Protein AF-A0A2V8M245-F1 (afdb_monomer)

Radius of gyration: 15.45 Å; Cα contacts (8 Å, |Δi|>4): 98; chains: 1; bounding box: 29×31×38 Å

Structure (mmCIF, N/CA/C/O backbone):
data_AF-A0A2V8M245-F1
#
_entry.id   AF-A0A2V8M245-F1
#
loop_
_atom_site.group_PDB
_atom_site.id
_atom_site.type_symbol
_atom_site.label_atom_id
_atom_site.label_alt_id
_atom_site.label_comp_id
_atom_site.label_asym_id
_atom_site.label_entity_id
_atom_site.label_seq_id
_atom_site.pdbx_PDB_ins_code
_atom_site.Cartn_x
_atom_site.Cartn_y
_atom_site.Cartn_z
_atom_site.occupancy
_atom_site.B_iso_or_equiv
_atom_site.auth_seq_id
_atom_site.auth_comp_id
_atom_site.auth_asym_id
_atom_site.auth_atom_id
_atom_site.pdbx_PDB_model_num
ATOM 1 N N . MET A 1 1 ? -9.205 -3.910 -22.120 1.00 48.06 1 MET A N 1
ATOM 2 C CA . MET A 1 1 ? -8.466 -3.758 -20.853 1.00 48.06 1 MET A CA 1
ATOM 3 C C . MET A 1 1 ? -9.531 -3.491 -19.809 1.00 48.06 1 MET A C 1
ATOM 5 O O . MET A 1 1 ? -10.106 -2.411 -19.844 1.00 48.06 1 MET A O 1
ATOM 9 N N . ASP A 1 2 ? -9.910 -4.501 -19.025 1.00 59.88 2 ASP A N 1
ATOM 10 C CA . ASP A 1 2 ? -10.877 -4.301 -17.941 1.00 59.88 2 ASP A CA 1
ATOM 11 C C . ASP A 1 2 ? -10.246 -3.387 -16.894 1.00 59.88 2 ASP A C 1
ATOM 13 O O . ASP A 1 2 ? -9.111 -3.603 -16.471 1.00 59.88 2 ASP A O 1
ATOM 17 N N . SER A 1 3 ? -10.950 -2.309 -16.564 1.00 62.28 3 SER A N 1
ATOM 18 C CA . SER A 1 3 ? -10.510 -1.335 -15.571 1.00 62.28 3 SER A CA 1
ATOM 19 C C . SER A 1 3 ? -10.923 -1.832 -14.191 1.00 62.28 3 SER A C 1
ATOM 21 O O . SER A 1 3 ? -12.120 -1.983 -13.931 1.00 62.28 3 SER A O 1
ATOM 23 N N . ASP A 1 4 ? -9.954 -2.086 -13.311 1.00 70.75 4 ASP A N 1
ATOM 24 C CA . ASP A 1 4 ? -10.244 -2.347 -11.903 1.00 70.75 4 ASP A CA 1
ATOM 25 C C . ASP A 1 4 ? -10.836 -1.083 -11.273 1.00 70.75 4 ASP A C 1
ATOM 27 O O . ASP A 1 4 ? -10.258 0.004 -11.351 1.00 70.75 4 ASP A O 1
ATOM 31 N N . ARG A 1 5 ? -12.007 -1.213 -10.647 1.00 77.81 5 ARG A N 1
ATOM 32 C CA . ARG A 1 5 ? -12.651 -0.108 -9.932 1.00 77.81 5 ARG A CA 1
ATOM 33 C C . ARG A 1 5 ? -12.352 -0.235 -8.447 1.00 77.81 5 ARG A C 1
ATOM 35 O O . ARG A 1 5 ? -12.702 -1.237 -7.833 1.00 77.81 5 ARG A O 1
ATOM 42 N N . LEU A 1 6 ? -11.746 0.802 -7.880 1.00 78.44 6 LEU A N 1
ATOM 43 C CA . LEU A 1 6 ? -11.544 0.943 -6.443 1.00 78.44 6 LEU A CA 1
ATOM 44 C C . LEU A 1 6 ? -12.428 2.081 -5.924 1.00 78.44 6 LEU A C 1
ATOM 46 O O . LEU A 1 6 ? -12.510 3.140 -6.548 1.00 78.44 6 LEU A O 1
ATOM 50 N N . PHE A 1 7 ? -13.057 1.872 -4.770 1.00 79.81 7 PHE A N 1
ATOM 51 C CA . PHE A 1 7 ? -13.670 2.950 -4.006 1.00 79.81 7 PHE A CA 1
ATOM 52 C C . PHE A 1 7 ? -12.649 3.493 -3.009 1.00 79.81 7 PHE A C 1
ATOM 54 O O . PHE A 1 7 ? -12.069 2.739 -2.233 1.00 79.81 7 PHE A O 1
ATOM 61 N N . ALA A 1 8 ? -12.439 4.805 -3.038 1.00 83.19 8 ALA A N 1
ATOM 62 C CA . ALA A 1 8 ? -11.673 5.519 -2.028 1.00 83.19 8 ALA A CA 1
ATOM 63 C C . ALA A 1 8 ? -12.627 6.437 -1.258 1.00 83.19 8 ALA A C 1
ATOM 65 O O . ALA A 1 8 ? -13.388 7.193 -1.865 1.00 83.19 8 ALA A O 1
ATOM 66 N N . GLY A 1 9 ? -12.598 6.344 0.069 1.00 83.75 9 GLY A N 1
ATOM 67 C CA . GLY A 1 9 ? -13.356 7.200 0.975 1.00 83.75 9 GLY A CA 1
ATOM 68 C C . GLY A 1 9 ? -12.422 8.084 1.798 1.00 83.75 9 GLY A C 1
ATOM 69 O O . GLY A 1 9 ? -11.303 7.685 2.119 1.00 83.75 9 GLY A O 1
ATOM 70 N N . TRP A 1 10 ? -12.888 9.282 2.154 1.00 85.25 10 TRP A N 1
ATOM 71 C CA . TRP A 1 10 ? -12.180 10.185 3.062 1.00 85.25 10 TRP A CA 1
ATOM 72 C C . TRP A 1 10 ? -13.094 10.594 4.212 1.00 85.25 10 TRP A C 1
ATOM 74 O O . TRP A 1 10 ? -14.112 11.254 4.007 1.00 85.25 10 TRP A O 1
ATOM 84 N N . GLU A 1 11 ? -12.692 10.264 5.436 1.00 86.25 11 GLU A N 1
ATOM 85 C CA . GLU A 1 11 ? -13.384 10.690 6.649 1.00 86.25 11 GLU A CA 1
ATOM 86 C C . GLU A 1 11 ? -12.729 11.938 7.242 1.00 86.25 11 GLU A C 1
ATOM 88 O O . GLU A 1 11 ? -11.791 11.870 8.044 1.00 86.25 11 GLU A O 1
ATOM 93 N N . LEU A 1 12 ? -13.247 13.106 6.855 1.00 89.31 12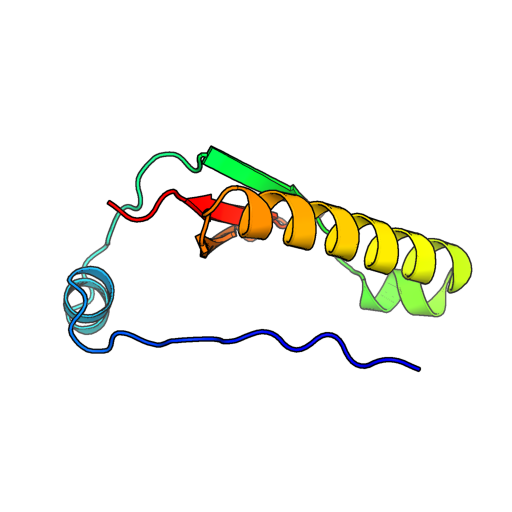 LEU A N 1
ATOM 94 C CA . LEU A 1 12 ? -12.706 14.404 7.280 1.00 89.31 12 LEU A CA 1
ATOM 95 C C . LEU A 1 12 ? -12.865 14.676 8.784 1.00 89.31 12 LEU A C 1
ATOM 97 O O . LEU A 1 12 ? -12.145 15.504 9.329 1.00 89.31 12 LEU A O 1
ATOM 101 N N . ARG A 1 13 ? -13.794 13.980 9.448 1.00 90.44 13 ARG A N 1
ATOM 102 C CA . ARG A 1 13 ? -14.022 14.050 10.903 1.00 90.44 13 ARG A CA 1
ATOM 103 C C . ARG A 1 13 ? -13.459 12.842 11.653 1.00 90.44 13 ARG A C 1
ATOM 105 O O . ARG A 1 13 ? -13.847 12.581 12.784 1.00 90.44 13 ARG A O 1
ATOM 112 N N . SER A 1 14 ? -12.580 12.065 11.018 1.00 89.62 14 SER A N 1
ATOM 113 C CA . SER A 1 14 ? -11.903 10.980 11.725 1.00 89.62 14 SER A CA 1
ATOM 114 C C . SER A 1 14 ? -10.960 11.556 12.794 1.00 89.62 14 SER A C 1
ATOM 116 O O . SER A 1 14 ? -10.321 12.589 12.552 1.00 89.62 14 SER A O 1
ATOM 118 N N . PRO A 1 15 ? -10.768 10.865 13.936 1.00 90.75 15 PRO A N 1
ATOM 119 C CA . PRO A 1 15 ? -9.821 11.291 14.972 1.00 90.75 15 PRO A CA 1
ATOM 120 C C . PRO A 1 15 ? -8.408 11.548 14.431 1.00 90.75 15 PRO A C 1
ATOM 122 O O . PRO A 1 15 ? -7.682 12.411 14.924 1.00 90.75 15 PRO A O 1
ATOM 125 N N . ARG A 1 16 ? -8.021 10.818 13.376 1.00 90.56 16 ARG A N 1
ATOM 126 C CA . ARG A 1 16 ? -6.758 11.015 12.664 1.00 90.56 16 ARG A CA 1
ATOM 127 C C . ARG A 1 16 ? -6.673 12.388 12.010 1.00 90.56 16 ARG A C 1
ATOM 129 O O . ARG A 1 16 ? -5.670 13.075 12.189 1.00 90.56 16 ARG A O 1
ATOM 136 N N . VAL A 1 17 ? -7.683 12.772 11.231 1.00 90.62 17 VAL A N 1
ATOM 137 C CA . VAL A 1 17 ? -7.685 14.055 10.516 1.00 90.62 17 VAL A CA 1
ATOM 138 C C . VAL A 1 17 ? -7.714 15.215 11.508 1.00 90.62 17 VAL A C 1
ATOM 140 O O . VAL A 1 17 ? -6.945 16.159 11.351 1.00 90.62 17 VAL A O 1
ATOM 143 N N . GLU A 1 18 ? -8.508 15.112 12.573 1.00 94.12 18 GLU A N 1
ATOM 144 C CA . GLU A 1 18 ? -8.586 16.136 13.623 1.00 94.12 18 GLU A CA 1
ATOM 145 C C . GLU A 1 18 ? -7.290 16.279 14.438 1.00 94.12 18 GLU A C 1
ATOM 147 O O . GLU A 1 18 ? -6.906 17.379 14.844 1.00 94.12 18 GLU A O 1
ATOM 152 N N . ALA A 1 19 ? -6.581 15.178 14.702 1.00 92.94 19 ALA A N 1
ATOM 153 C CA . ALA A 1 19 ? -5.280 15.237 15.360 1.00 92.94 19 ALA A CA 1
ATOM 154 C C . ALA A 1 19 ? -4.236 15.924 14.468 1.00 92.94 19 ALA A C 1
ATOM 156 O O . ALA A 1 19 ? -3.548 16.840 14.926 1.00 92.94 19 ALA A O 1
ATOM 157 N N . LEU A 1 20 ? -4.156 15.512 13.199 1.00 92.19 20 LEU A N 1
ATOM 158 C CA . LEU A 1 20 ? -3.182 16.035 12.242 1.00 92.19 20 LEU A CA 1
ATOM 159 C C . LEU A 1 20 ? -3.445 17.504 11.889 1.00 92.19 20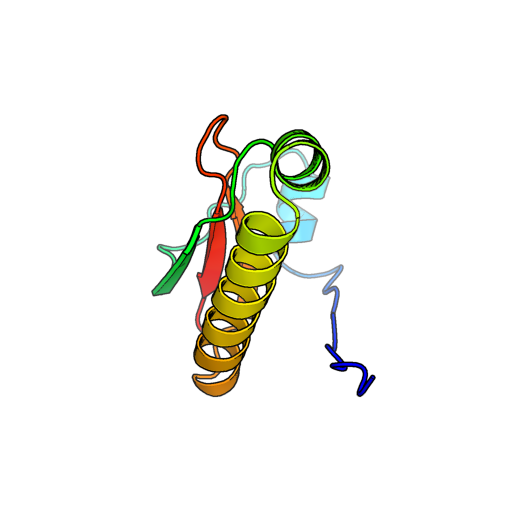 LEU A C 1
ATOM 161 O O . LEU A 1 20 ? -2.491 18.271 11.778 1.00 92.19 20 LEU A O 1
ATOM 165 N N . SER A 1 21 ? -4.709 17.926 11.773 1.00 93.50 21 SER A N 1
ATOM 166 C CA . SER A 1 21 ? -5.055 19.335 11.529 1.00 93.50 21 SER A CA 1
ATOM 167 C C . SER A 1 21 ? -4.638 20.249 12.685 1.00 93.50 21 SER A C 1
ATOM 169 O O . SER A 1 21 ? -4.294 21.407 12.464 1.00 93.50 21 SER A O 1
ATOM 171 N N . GLY A 1 22 ? -4.593 19.716 13.910 1.00 93.69 22 GLY A N 1
ATOM 172 C CA . GLY A 1 22 ? -4.066 20.393 15.094 1.00 93.69 22 GLY A CA 1
ATOM 173 C C . GLY A 1 22 ? -2.549 20.269 15.287 1.00 93.69 22 GLY A C 1
ATOM 174 O O . GLY A 1 22 ? -2.064 20.602 16.366 1.00 93.69 22 GLY A O 1
ATOM 175 N N . GLY A 1 23 ? -1.803 19.735 14.311 1.00 93.50 23 GLY A N 1
ATOM 176 C CA . GLY A 1 23 ? -0.350 19.537 14.401 1.00 93.50 23 GLY A CA 1
ATOM 177 C C . GLY A 1 23 ? 0.087 18.432 15.371 1.00 93.50 23 GLY A C 1
ATOM 178 O O . GLY A 1 23 ? 1.271 18.314 15.685 1.00 93.50 23 GLY A O 1
ATOM 179 N N . ARG A 1 24 ? -0.848 17.614 15.866 1.00 95.38 24 ARG A N 1
ATOM 180 C CA . ARG A 1 24 ? -0.547 16.489 16.756 1.00 95.38 24 ARG A CA 1
ATOM 181 C C . ARG A 1 24 ? -0.245 15.241 15.941 1.00 95.38 24 ARG A C 1
ATOM 183 O O . ARG A 1 24 ? -0.775 15.036 14.853 1.00 95.38 24 ARG A O 1
ATOM 190 N N . GLN A 1 25 ? 0.574 14.362 16.506 1.00 89.38 25 GLN A N 1
ATOM 191 C CA . GLN A 1 25 ? 0.777 13.035 15.935 1.00 89.38 25 GLN A CA 1
ATOM 192 C C . GLN A 1 25 ? -0.440 12.145 16.196 1.00 89.38 25 GLN A C 1
ATOM 194 O O . GLN A 1 25 ? -1.034 12.184 17.272 1.00 89.38 25 GLN A O 1
ATOM 199 N N . TYR A 1 26 ? -0.755 11.292 15.225 1.00 88.56 26 TYR A N 1
ATOM 200 C CA . TYR A 1 26 ? -1.743 10.230 15.364 1.00 88.56 26 TYR A CA 1
ATOM 201 C C . TYR A 1 26 ? -1.076 8.897 15.036 1.00 88.56 26 TYR A C 1
ATOM 203 O O . TYR A 1 26 ? -0.642 8.681 13.902 1.00 88.56 26 TYR A O 1
ATOM 211 N N . ARG A 1 27 ? -0.949 8.017 16.032 1.00 86.69 27 ARG A N 1
ATOM 212 C CA . ARG A 1 27 ? -0.370 6.687 15.827 1.00 86.69 27 ARG A CA 1
ATOM 213 C C . ARG A 1 27 ? -1.457 5.737 15.357 1.00 86.69 27 ARG A C 1
ATOM 215 O O . ARG A 1 27 ? -2.438 5.524 16.060 1.00 86.69 27 ARG A O 1
ATOM 222 N N . LEU A 1 28 ? -1.245 5.157 14.184 1.00 84.88 28 LEU A N 1
ATOM 223 C CA . LEU A 1 28 ? -1.991 3.979 13.767 1.00 84.88 28 LEU A CA 1
ATOM 224 C C . LEU A 1 28 ? -1.497 2.767 14.566 1.00 84.88 28 LEU A C 1
ATOM 226 O O . LEU A 1 28 ? -0.355 2.751 15.037 1.00 84.88 28 LEU A O 1
ATOM 230 N N . GLY A 1 29 ? -2.365 1.769 14.728 1.00 88.69 29 GLY A N 1
ATOM 231 C CA . GLY A 1 29 ? -1.986 0.477 15.297 1.00 88.69 29 GLY A CA 1
ATOM 232 C C . GLY A 1 29 ? -0.943 -0.250 14.441 1.00 88.69 29 GLY A C 1
ATOM 233 O O . GLY A 1 29 ? -0.465 0.260 13.424 1.00 88.69 29 GLY A O 1
ATOM 234 N N . LYS A 1 30 ? -0.588 -1.473 14.841 1.00 93.62 30 LYS A N 1
ATOM 235 C CA . LYS A 1 30 ? 0.231 -2.346 13.994 1.00 93.62 30 LYS A CA 1
ATOM 236 C C . LYS A 1 30 ? -0.587 -2.723 12.745 1.00 93.62 30 LYS A C 1
ATOM 238 O O . LYS A 1 30 ? -1.739 -3.110 12.921 1.00 93.62 30 LYS A O 1
ATOM 243 N N . PRO A 1 31 ? -0.033 -2.606 11.526 1.00 96.31 31 PRO A N 1
ATOM 244 C CA . PRO A 1 31 ? -0.726 -3.072 10.331 1.00 96.31 31 PRO A CA 1
ATOM 245 C C . PRO A 1 31 ? -0.902 -4.592 10.367 1.00 96.31 31 PRO A C 1
ATOM 247 O O . PRO A 1 31 ? -0.010 -5.309 10.832 1.00 96.31 31 PRO A O 1
ATOM 250 N N . ASP A 1 32 ? -2.041 -5.061 9.865 1.00 97.44 32 ASP A N 1
ATOM 251 C CA . ASP A 1 32 ? -2.322 -6.484 9.669 1.00 97.44 32 ASP A CA 1
ATOM 252 C C . ASP A 1 32 ? -1.526 -7.023 8.474 1.00 97.44 32 ASP A C 1
ATOM 254 O O . ASP A 1 32 ? -0.981 -8.120 8.539 1.00 97.44 32 ASP A O 1
ATOM 258 N N . GLU A 1 33 ? -1.410 -6.220 7.412 1.00 97.56 33 GLU A N 1
ATOM 259 C CA . GLU A 1 33 ? -0.687 -6.563 6.186 1.00 97.56 33 GLU A CA 1
ATOM 260 C C . GLU A 1 33 ? 0.095 -5.356 5.650 1.00 97.56 33 GLU A C 1
ATOM 262 O O . GLU A 1 33 ? -0.277 -4.193 5.856 1.00 97.56 33 GLU A O 1
ATOM 267 N N . ALA A 1 34 ? 1.188 -5.632 4.939 1.00 97.75 34 ALA A N 1
ATOM 268 C CA . ALA A 1 34 ? 1.997 -4.618 4.274 1.00 97.75 34 ALA A CA 1
ATOM 269 C C . ALA A 1 34 ? 2.402 -5.086 2.873 1.00 97.75 34 ALA A C 1
ATOM 271 O O . ALA A 1 34 ? 2.922 -6.186 2.712 1.00 97.75 34 ALA A O 1
ATOM 272 N N . ILE A 1 35 ? 2.203 -4.223 1.878 1.00 97.94 35 ILE A N 1
ATOM 273 C CA . ILE A 1 35 ? 2.534 -4.495 0.476 1.00 97.94 35 ILE A CA 1
ATOM 274 C C . ILE A 1 35 ? 3.715 -3.616 0.083 1.00 97.94 35 ILE A C 1
ATOM 276 O O . ILE A 1 35 ? 3.578 -2.394 -0.017 1.00 97.94 35 ILE A O 1
ATOM 280 N N . GLU A 1 36 ? 4.875 -4.237 -0.127 1.00 97.75 36 GLU A N 1
ATOM 281 C CA . GLU A 1 36 ? 6.079 -3.578 -0.641 1.00 97.75 36 GLU A CA 1
ATOM 282 C C . GLU A 1 36 ? 5.941 -3.279 -2.136 1.00 97.75 36 GLU A C 1
ATOM 284 O O . GLU A 1 36 ? 5.474 -4.117 -2.911 1.00 97.75 36 GLU A O 1
ATOM 289 N N . ILE A 1 37 ? 6.387 -2.093 -2.551 1.00 96.00 37 ILE A N 1
ATOM 290 C CA . ILE A 1 37 ? 6.520 -1.713 -3.962 1.00 96.00 37 ILE A CA 1
ATOM 291 C C . ILE A 1 37 ? 7.974 -1.318 -4.265 1.00 96.00 37 ILE A C 1
ATOM 293 O O . ILE A 1 37 ? 8.712 -0.963 -3.343 1.00 96.00 37 ILE A O 1
ATOM 297 N N . PRO A 1 38 ? 8.405 -1.328 -5.538 1.00 94.75 38 PRO A N 1
ATOM 298 C CA . PRO A 1 38 ? 9.720 -0.812 -5.911 1.00 94.75 38 PRO A CA 1
ATOM 299 C C . PRO A 1 38 ? 9.877 0.671 -5.545 1.00 94.75 38 PRO A C 1
ATOM 301 O O . PRO A 1 38 ? 9.020 1.487 -5.889 1.00 94.75 38 PRO A O 1
ATOM 304 N N . GLY A 1 39 ? 10.987 1.033 -4.893 1.00 93.00 39 GLY A N 1
ATOM 305 C CA . GLY A 1 39 ? 11.265 2.415 -4.478 1.00 93.00 39 GLY A CA 1
ATOM 306 C C . GLY A 1 39 ? 11.344 3.424 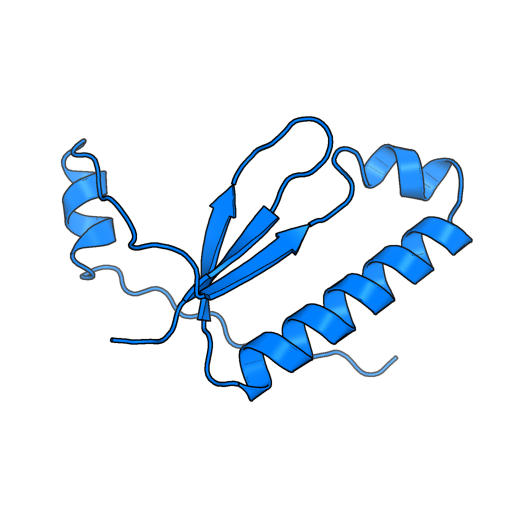-5.626 1.00 93.00 39 GLY A C 1
ATOM 307 O O . GLY A 1 39 ? 10.841 4.539 -5.497 1.00 93.00 39 GLY A O 1
ATOM 308 N N . ASP A 1 40 ? 11.894 3.016 -6.774 1.00 94.06 40 ASP A N 1
ATOM 309 C CA . ASP A 1 40 ? 11.924 3.820 -8.001 1.00 94.06 40 ASP A CA 1
ATOM 310 C C . ASP A 1 40 ? 11.286 3.066 -9.174 1.00 94.06 40 ASP A C 1
ATOM 312 O O . ASP A 1 40 ? 11.941 2.563 -10.094 1.00 94.06 40 ASP A O 1
ATOM 316 N N . PHE A 1 41 ? 9.956 2.989 -9.136 1.00 92.75 41 PHE A N 1
ATOM 317 C CA . PHE A 1 41 ? 9.178 2.381 -10.211 1.00 92.75 41 PHE A CA 1
ATOM 318 C C . PHE A 1 41 ? 9.353 3.110 -11.556 1.00 92.75 41 PHE A C 1
ATOM 320 O O . PHE A 1 41 ? 9.262 2.488 -12.612 1.00 92.75 41 PHE A O 1
ATOM 327 N N . SER A 1 42 ? 9.647 4.417 -11.538 1.00 93.19 42 SER A N 1
ATOM 328 C CA . SER A 1 42 ? 9.849 5.200 -12.764 1.00 93.19 42 SER A CA 1
ATOM 329 C C . SER A 1 42 ? 11.092 4.745 -13.520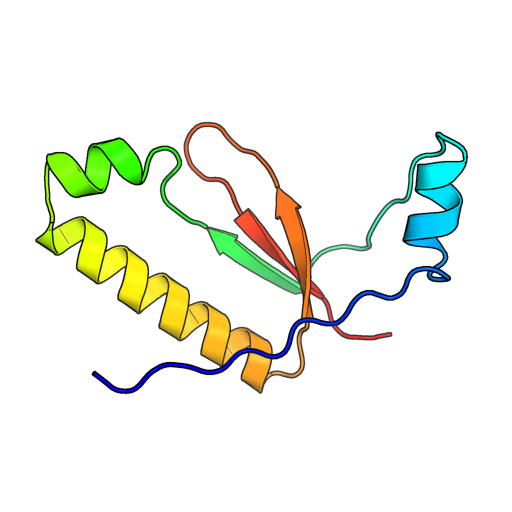 1.00 93.19 42 SER A C 1
ATOM 331 O O . SER A 1 42 ? 11.054 4.605 -14.744 1.00 93.19 42 SER A O 1
ATOM 333 N N . THR A 1 43 ? 12.189 4.502 -12.805 1.00 95.19 43 THR A N 1
ATOM 334 C CA . THR A 1 43 ? 13.410 3.948 -13.395 1.00 95.19 43 THR A CA 1
ATOM 335 C C . THR A 1 43 ? 13.197 2.505 -13.838 1.00 95.19 43 THR A C 1
ATOM 337 O O . THR A 1 43 ? 13.555 2.174 -14.968 1.00 95.19 43 THR A O 1
ATOM 340 N N . LEU A 1 44 ? 12.536 1.680 -13.016 1.00 94.69 44 LEU A N 1
ATOM 341 C CA . LEU A 1 44 ? 12.206 0.293 -13.362 1.00 94.69 44 LEU A CA 1
ATOM 342 C C . LEU A 1 44 ? 11.415 0.191 -14.672 1.00 94.69 44 LEU A C 1
ATOM 344 O O . LEU A 1 44 ? 11.733 -0.621 -15.533 1.00 94.69 44 LEU A O 1
ATOM 348 N N . LEU A 1 45 ? 10.407 1.046 -14.850 1.00 96.00 45 LEU A N 1
ATOM 349 C CA . LEU A 1 45 ? 9.574 1.058 -16.049 1.00 96.00 45 LEU A CA 1
ATOM 350 C C . LEU A 1 45 ? 10.368 1.397 -17.318 1.00 96.00 45 LEU A C 1
ATOM 352 O O . LEU A 1 45 ? 10.049 0.889 -18.390 1.00 96.00 45 LEU A O 1
ATOM 356 N N . LYS A 1 46 ? 11.394 2.248 -17.208 1.00 96.62 46 LYS A N 1
ATOM 357 C CA . LYS A 1 46 ? 12.253 2.629 -18.339 1.00 96.62 46 LYS A CA 1
ATOM 358 C C . LYS A 1 46 ? 13.284 1.556 -18.675 1.00 96.62 46 LYS A C 1
ATOM 360 O O . LYS A 1 46 ? 13.630 1.414 -19.844 1.00 96.62 46 LYS A O 1
ATOM 365 N N . SER A 1 47 ? 13.796 0.847 -17.669 1.00 96.88 47 SER A N 1
ATOM 366 C CA . SER A 1 47 ? 14.859 -0.145 -17.847 1.00 96.88 47 SER A CA 1
ATOM 367 C C . SER A 1 47 ? 14.330 -1.535 -18.199 1.00 96.88 47 SER A C 1
ATOM 369 O O . SER A 1 47 ? 14.913 -2.203 -19.049 1.00 96.88 47 SER A O 1
ATOM 371 N N . ASP A 1 48 ? 13.225 -1.966 -17.587 1.00 96.94 48 ASP A N 1
ATOM 372 C CA . ASP A 1 48 ? 12.624 -3.281 -17.809 1.00 96.94 48 ASP A CA 1
ATOM 373 C C . ASP A 1 48 ? 11.095 -3.225 -17.661 1.00 96.94 48 ASP A C 1
ATOM 375 O O . ASP A 1 48 ? 10.510 -3.441 -16.595 1.00 96.94 48 ASP A O 1
ATOM 379 N N . VAL A 1 49 ? 10.425 -2.988 -18.790 1.00 96.69 49 VAL A N 1
ATOM 380 C CA . VAL A 1 49 ? 8.958 -2.943 -18.881 1.00 96.69 49 VAL A CA 1
ATOM 381 C C . VAL A 1 49 ? 8.312 -4.267 -18.457 1.00 96.69 49 VAL A C 1
ATOM 383 O O . VAL A 1 49 ? 7.215 -4.264 -17.896 1.00 96.69 49 VAL A O 1
ATOM 386 N N . GLN A 1 50 ? 8.958 -5.410 -18.715 1.00 97.19 50 GLN A N 1
ATOM 387 C CA . GLN A 1 50 ? 8.384 -6.709 -18.358 1.00 97.19 50 GLN A CA 1
ATOM 388 C C . GLN A 1 50 ? 8.428 -6.921 -16.849 1.00 97.19 50 GLN A C 1
ATOM 390 O O . GLN A 1 50 ? 7.448 -7.392 -16.271 1.00 97.19 50 GLN A O 1
ATOM 395 N N . LEU A 1 51 ? 9.528 -6.539 -16.202 1.00 96.06 51 LEU A N 1
ATOM 396 C CA . LEU A 1 51 ? 9.629 -6.553 -14.748 1.00 96.06 51 LEU A CA 1
ATOM 397 C C . LEU A 1 51 ? 8.659 -5.558 -14.110 1.00 96.06 51 LEU A C 1
ATOM 399 O O . LEU A 1 51 ? 7.928 -5.941 -13.203 1.00 96.06 51 LEU A O 1
ATOM 403 N N . ALA A 1 52 ? 8.555 -4.337 -14.637 1.00 96.44 52 ALA A N 1
ATOM 404 C CA . ALA A 1 52 ? 7.584 -3.354 -14.161 1.00 96.44 52 ALA A CA 1
ATOM 405 C C . ALA A 1 52 ? 6.139 -3.878 -14.247 1.00 96.44 52 ALA A C 1
ATOM 407 O O . ALA A 1 52 ? 5.360 -3.732 -13.306 1.00 96.44 52 ALA A O 1
ATOM 408 N N . LYS A 1 53 ? 5.784 -4.551 -15.349 1.00 96.31 53 LYS A N 1
ATOM 409 C CA . LYS A 1 53 ? 4.468 -5.180 -15.506 1.00 96.31 53 LYS A CA 1
ATOM 410 C C . LYS A 1 53 ? 4.241 -6.303 -14.491 1.00 96.31 53 LYS A C 1
ATOM 412 O O . LYS A 1 53 ? 3.145 -6.391 -13.943 1.00 96.31 53 LYS A O 1
ATOM 417 N N . ARG A 1 5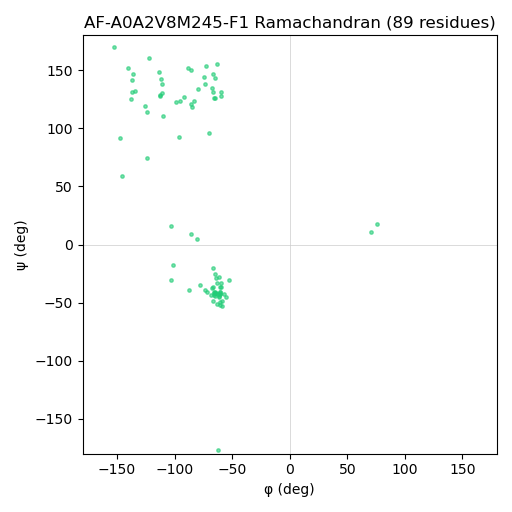4 ? 5.248 -7.146 -14.229 1.00 96.94 54 ARG A N 1
ATOM 418 C CA . ARG A 1 54 ? 5.160 -8.193 -13.194 1.00 96.94 54 ARG A CA 1
ATOM 419 C C . ARG A 1 54 ? 4.929 -7.591 -11.811 1.00 96.94 54 ARG A C 1
ATOM 421 O O . ARG A 1 54 ? 4.061 -8.076 -11.098 1.00 96.94 54 ARG A O 1
ATOM 428 N N . GLU A 1 55 ? 5.626 -6.508 -11.477 1.00 96.56 55 GLU A N 1
ATOM 429 C CA . GLU A 1 55 ? 5.438 -5.801 -10.207 1.00 96.56 55 GLU A CA 1
ATOM 430 C C . GLU A 1 55 ? 4.027 -5.220 -10.071 1.00 96.56 55 GLU A C 1
ATOM 432 O O . GLU A 1 55 ? 3.398 -5.385 -9.031 1.00 96.56 55 GLU A O 1
ATOM 437 N N . VAL A 1 56 ? 3.477 -4.615 -11.130 1.00 95.12 56 VAL A N 1
ATOM 438 C CA . VAL A 1 56 ? 2.089 -4.116 -11.113 1.00 95.12 56 VAL A CA 1
ATOM 439 C C . VAL A 1 56 ? 1.090 -5.250 -10.889 1.00 95.12 56 VAL A C 1
ATOM 441 O O . VAL A 1 56 ? 0.170 -5.099 -10.089 1.00 95.12 56 VAL A O 1
ATOM 444 N N . LEU A 1 57 ? 1.262 -6.386 -11.572 1.00 95.81 57 LEU A N 1
ATOM 445 C CA . LEU A 1 57 ? 0.372 -7.539 -11.414 1.00 95.81 57 LEU A CA 1
ATOM 446 C C . LEU A 1 57 ? 0.479 -8.152 -10.013 1.00 95.81 57 LEU A C 1
ATOM 448 O O . LEU A 1 57 ? -0.552 -8.424 -9.404 1.00 95.81 57 LEU A O 1
ATOM 452 N N . ARG A 1 58 ? 1.696 -8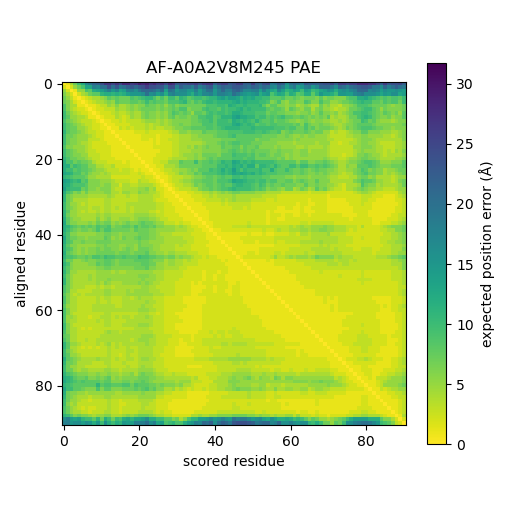.280 -9.473 1.00 97.12 58 ARG A N 1
ATOM 453 C CA . ARG A 1 58 ? 1.938 -8.748 -8.103 1.00 97.12 58 ARG A CA 1
ATOM 454 C C . ARG A 1 58 ? 1.250 -7.843 -7.080 1.00 97.12 58 ARG A C 1
ATOM 456 O O . ARG A 1 58 ? 0.459 -8.316 -6.270 1.00 97.12 58 ARG A O 1
ATOM 463 N N . VAL A 1 59 ? 1.504 -6.534 -7.146 1.00 96.00 59 VAL A N 1
ATOM 464 C CA . VAL A 1 59 ? 0.905 -5.557 -6.222 1.00 96.00 59 VAL A CA 1
ATOM 465 C C . VAL A 1 59 ? -0.618 -5.577 -6.335 1.00 96.00 59 VAL A C 1
ATOM 467 O O . VAL A 1 59 ? -1.302 -5.545 -5.317 1.00 96.00 59 VAL A O 1
ATOM 470 N N . ARG A 1 60 ? -1.166 -5.689 -7.551 1.00 94.50 60 ARG A N 1
ATOM 471 C CA . ARG A 1 60 ? -2.610 -5.835 -7.772 1.00 94.50 60 ARG A CA 1
ATOM 472 C C . ARG A 1 60 ? -3.173 -7.071 -7.071 1.00 94.50 60 ARG A C 1
ATOM 474 O O . ARG A 1 60 ? -4.188 -6.960 -6.391 1.00 94.50 60 ARG A O 1
ATOM 481 N N . GLU A 1 61 ? -2.546 -8.232 -7.236 1.00 96.31 61 GLU A N 1
ATOM 482 C CA . GLU A 1 61 ? -2.983 -9.478 -6.593 1.00 96.31 61 GLU A CA 1
ATOM 483 C C . GLU A 1 61 ? -2.951 -9.369 -5.064 1.00 96.31 61 GLU A C 1
ATOM 485 O O . GLU A 1 61 ? -3.911 -9.758 -4.395 1.00 96.31 61 GLU A O 1
ATOM 490 N N . GLU A 1 62 ? -1.898 -8.769 -4.509 1.00 97.69 62 GLU A N 1
ATOM 491 C CA . GLU A 1 62 ? -1.776 -8.540 -3.068 1.00 97.69 62 GLU A CA 1
ATOM 492 C C . GLU A 1 62 ? -2.836 -7.556 -2.547 1.00 97.69 62 GLU A C 1
ATOM 494 O O . GLU A 1 62 ? -3.454 -7.812 -1.512 1.00 97.69 62 GLU A O 1
ATOM 499 N N . PHE A 1 63 ? -3.123 -6.480 -3.291 1.00 96.12 63 PHE A N 1
ATOM 500 C CA . PHE A 1 63 ? -4.203 -5.543 -2.968 1.00 96.12 63 PHE A CA 1
ATOM 501 C C . PHE A 1 63 ? -5.559 -6.247 -2.960 1.00 96.12 63 PHE A 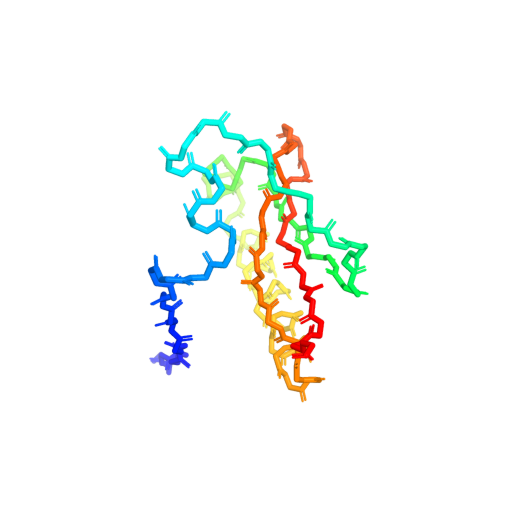C 1
ATOM 503 O O . PHE A 1 63 ? -6.310 -6.120 -1.996 1.00 96.12 63 PHE A O 1
ATOM 510 N N . LEU A 1 64 ? -5.877 -7.010 -4.010 1.00 94.94 64 LEU A N 1
ATOM 511 C CA . LEU A 1 64 ? -7.144 -7.737 -4.100 1.00 94.94 64 LEU A CA 1
ATOM 512 C C . LEU A 1 64 ? -7.289 -8.740 -2.954 1.00 94.94 64 LEU A C 1
ATOM 514 O O . LEU A 1 64 ? -8.361 -8.822 -2.358 1.00 94.94 64 LEU A O 1
ATOM 518 N N . LYS A 1 65 ? -6.210 -9.445 -2.592 1.00 96.62 65 LYS A N 1
ATOM 519 C CA . LYS A 1 65 ? -6.198 -10.347 -1.437 1.00 96.62 65 LYS A CA 1
ATOM 520 C C . LYS A 1 65 ? -6.501 -9.592 -0.139 1.00 96.62 65 LYS A C 1
ATOM 522 O O . LYS A 1 65 ? -7.420 -9.991 0.573 1.00 96.62 65 LYS A O 1
ATOM 527 N N . ALA A 1 66 ? -5.792 -8.500 0.146 1.00 96.88 66 ALA A N 1
ATOM 528 C CA . ALA A 1 66 ? -5.992 -7.719 1.368 1.00 96.88 66 ALA A CA 1
ATOM 529 C C . ALA A 1 66 ? -7.409 -7.123 1.458 1.00 96.88 66 ALA A C 1
ATOM 531 O O . ALA A 1 66 ? -8.076 -7.258 2.483 1.00 96.88 66 ALA A O 1
ATOM 532 N N . LEU A 1 67 ? -7.905 -6.540 0.363 1.00 94.12 67 LEU A N 1
ATOM 533 C CA . LEU A 1 67 ? -9.256 -5.976 0.291 1.00 94.12 67 LEU A CA 1
ATOM 534 C C . LEU A 1 67 ? -10.331 -7.063 0.440 1.00 94.12 67 LEU A C 1
ATOM 536 O O . LEU A 1 67 ? -11.305 -6.869 1.161 1.00 94.12 67 LEU A O 1
ATOM 540 N N . SER A 1 68 ? -10.143 -8.235 -0.180 1.00 94.31 68 SER A N 1
ATOM 541 C CA . SER A 1 68 ? -11.070 -9.371 -0.044 1.00 94.31 68 SER A CA 1
ATOM 542 C C . SER A 1 68 ? -11.125 -9.941 1.378 1.00 94.31 68 SER A C 1
ATOM 544 O O . SER A 1 68 ? -12.146 -10.496 1.777 1.00 94.31 68 SER A O 1
ATOM 546 N N . ALA A 1 69 ? -10.058 -9.758 2.161 1.00 95.88 69 ALA A N 1
ATOM 547 C CA . ALA A 1 69 ? -10.003 -10.098 3.579 1.00 95.88 69 ALA A CA 1
ATOM 548 C C . ALA A 1 69 ? -10.655 -9.032 4.489 1.00 95.88 69 ALA A C 1
ATOM 550 O O . ALA A 1 69 ? -10.586 -9.152 5.713 1.00 95.88 69 ALA A O 1
ATOM 551 N N . GLY A 1 70 ? -11.272 -7.993 3.912 1.00 94.69 70 GLY A N 1
ATOM 552 C CA . GLY A 1 70 ? -11.911 -6.901 4.648 1.00 94.69 70 GLY A CA 1
ATOM 553 C C . GLY A 1 70 ? -10.927 -5.895 5.248 1.00 94.69 70 GLY A C 1
ATOM 554 O O . GLY A 1 70 ? -11.293 -5.164 6.165 1.00 94.69 70 GLY A O 1
ATOM 555 N N . LEU A 1 71 ? -9.675 -5.868 4.780 1.00 96.00 71 LEU A N 1
ATOM 556 C CA . LEU A 1 71 ? -8.699 -4.873 5.218 1.00 96.00 71 LEU A CA 1
ATOM 557 C C . LEU A 1 71 ? -8.820 -3.590 4.394 1.00 96.00 71 LEU A C 1
ATOM 559 O O . LEU A 1 71 ? -9.110 -3.623 3.199 1.00 96.00 71 LEU A O 1
ATOM 563 N N . VAL A 1 72 ? -8.494 -2.460 5.016 1.00 93.56 72 VAL A N 1
ATOM 564 C CA . VAL A 1 72 ? -8.463 -1.141 4.380 1.00 93.56 72 VAL A CA 1
ATOM 565 C C . VAL A 1 72 ? -7.022 -0.649 4.277 1.00 93.56 72 VAL A C 1
ATOM 567 O O . VAL A 1 72 ? -6.281 -0.646 5.261 1.00 93.56 72 VAL A O 1
ATOM 570 N N . CYS A 1 73 ? -6.620 -0.190 3.086 1.00 94.62 73 CYS A N 1
ATOM 571 C CA . CYS A 1 73 ? -5.342 0.496 2.884 1.00 94.62 73 CYS A CA 1
ATOM 572 C C . CYS A 1 73 ? -5.392 1.879 3.549 1.00 94.62 73 CYS A C 1
ATOM 574 O O . CYS A 1 73 ? -5.882 2.848 2.967 1.00 94.62 73 CYS A O 1
ATOM 576 N N . GLY A 1 74 ? -4.890 1.973 4.779 1.00 92.25 74 GLY A N 1
ATOM 577 C CA . GLY A 1 74 ? -5.022 3.169 5.611 1.00 92.25 74 GLY A CA 1
ATOM 578 C C . GLY A 1 74 ? -3.776 4.048 5.651 1.00 92.25 74 GLY A C 1
ATOM 579 O O . GLY A 1 74 ? -3.854 5.207 6.059 1.00 92.25 74 GLY A O 1
ATOM 580 N N . SER A 1 75 ? -2.603 3.541 5.273 1.00 93.00 75 SER A N 1
ATOM 581 C CA . SER A 1 75 ? -1.360 4.308 5.389 1.00 93.00 75 SER A CA 1
ATOM 582 C C . SER A 1 75 ? -0.307 3.888 4.374 1.00 93.00 75 SER A C 1
ATOM 584 O O . SER A 1 75 ? -0.441 2.881 3.684 1.00 93.00 75 SER A O 1
ATOM 586 N N . PHE A 1 76 ? 0.750 4.687 4.295 1.00 94.31 76 PHE A N 1
ATOM 587 C CA . PHE A 1 76 ? 1.894 4.446 3.437 1.00 94.31 76 PHE A CA 1
ATOM 588 C C . PHE A 1 76 ? 3.176 4.772 4.195 1.00 94.31 76 PHE A C 1
ATOM 590 O O . PHE A 1 76 ? 3.340 5.883 4.709 1.00 94.31 76 PHE A O 1
ATOM 597 N N . GLU A 1 77 ? 4.082 3.806 4.257 1.00 95.25 77 GLU A N 1
ATOM 598 C CA . GLU A 1 77 ? 5.409 3.978 4.821 1.00 95.25 77 GLU A CA 1
ATOM 599 C C . GLU A 1 77 ? 6.405 4.289 3.707 1.00 95.25 77 GLU A C 1
ATOM 601 O O . GLU A 1 77 ? 6.558 3.537 2.741 1.00 95.25 77 GLU A O 1
ATOM 606 N N . ARG A 1 78 ? 7.099 5.419 3.848 1.00 93.19 78 ARG A N 1
ATOM 607 C CA . ARG A 1 78 ? 8.148 5.819 2.914 1.00 93.19 78 ARG A CA 1
ATOM 608 C C . ARG A 1 78 ? 9.445 5.117 3.295 1.00 93.19 78 ARG A C 1
ATOM 610 O O . ARG A 1 78 ? 9.945 5.307 4.398 1.00 93.19 78 ARG A O 1
ATOM 617 N N . HIS A 1 79 ? 10.014 4.388 2.347 1.00 93.44 79 HIS A N 1
ATOM 618 C CA . HIS A 1 79 ? 11.367 3.854 2.418 1.00 93.44 79 HIS A CA 1
ATOM 619 C C . HIS A 1 79 ? 12.036 4.068 1.051 1.00 93.44 79 HIS A C 1
ATOM 621 O O . HIS A 1 79 ? 11.341 3.924 0.045 1.00 93.44 79 HIS A O 1
ATOM 627 N N . PRO A 1 80 ? 13.337 4.409 0.972 1.00 87.50 80 PRO A N 1
ATOM 628 C CA . PRO A 1 80 ? 13.993 4.710 -0.305 1.00 87.50 80 PRO A CA 1
ATOM 629 C C . PRO A 1 80 ? 13.953 3.553 -1.308 1.00 87.50 80 PRO A C 1
ATOM 631 O O . PRO A 1 80 ? 13.795 3.772 -2.502 1.00 87.50 80 PRO A O 1
ATOM 634 N N . GLU A 1 81 ? 14.068 2.318 -0.820 1.00 89.19 81 GLU A N 1
ATOM 635 C CA . GLU A 1 81 ? 14.159 1.131 -1.683 1.00 89.19 81 GLU A CA 1
ATOM 636 C C . GLU A 1 81 ? 12.859 0.329 -1.754 1.00 89.19 81 GLU A C 1
ATOM 638 O O . GLU A 1 81 ? 12.579 -0.324 -2.758 1.00 89.19 81 GLU A O 1
ATOM 643 N N . LYS A 1 82 ? 12.081 0.354 -0.669 1.00 91.50 82 LYS A N 1
ATOM 644 C CA . LYS A 1 82 ? 10.974 -0.579 -0.413 1.00 91.50 82 LYS A CA 1
ATOM 645 C C . LYS A 1 82 ? 9.828 0.102 0.333 1.00 91.50 82 LYS A C 1
ATOM 647 O O . LYS A 1 82 ? 9.551 -0.250 1.480 1.00 91.50 82 LYS A O 1
ATOM 652 N N . PRO A 1 83 ? 9.229 1.162 -0.227 1.00 96.62 83 PRO A N 1
ATOM 653 C CA . PRO A 1 83 ? 8.071 1.776 0.397 1.00 96.62 83 PRO A CA 1
ATOM 654 C C . PRO A 1 83 ? 6.898 0.789 0.454 1.00 96.62 83 PRO A C 1
ATOM 656 O O . PRO A 1 83 ? 6.831 -0.162 -0.329 1.00 96.62 83 PRO A O 1
ATOM 659 N N . ARG A 1 84 ? 5.981 1.003 1.403 1.00 97.69 84 ARG A N 1
ATOM 660 C CA . ARG A 1 84 ? 4.943 0.021 1.747 1.00 97.69 84 ARG A CA 1
ATOM 661 C C . ARG A 1 84 ? 3.571 0.647 1.887 1.00 97.69 84 ARG A C 1
ATOM 663 O O . ARG A 1 84 ? 3.414 1.617 2.624 1.00 97.69 84 ARG A O 1
ATOM 670 N N . TYR A 1 85 ? 2.565 0.049 1.258 1.00 97.31 85 TYR A N 1
ATOM 671 C CA . TYR A 1 85 ? 1.167 0.288 1.619 1.00 97.31 85 TYR A CA 1
ATOM 672 C C . TYR A 1 85 ? 0.818 -0.539 2.851 1.00 97.31 85 TYR A C 1
ATOM 674 O O . TYR A 1 85 ? 1.163 -1.716 2.917 1.00 97.31 85 TYR A O 1
ATOM 682 N N . LEU A 1 86 ? 0.156 0.079 3.825 1.00 97.12 86 LEU A N 1
ATOM 683 C CA . LEU A 1 86 ? -0.180 -0.539 5.104 1.00 97.12 86 LEU A CA 1
ATOM 684 C C . LEU A 1 86 ? -1.691 -0.728 5.212 1.00 97.12 86 LEU A C 1
ATOM 686 O O . LEU A 1 86 ? -2.460 0.228 5.044 1.00 97.12 86 LEU A O 1
ATOM 690 N N . PHE A 1 87 ? -2.091 -1.957 5.521 1.00 97.06 87 PHE A N 1
ATOM 691 C CA . PHE A 1 87 ? -3.479 -2.381 5.614 1.00 97.06 87 PHE A CA 1
ATOM 692 C C . PHE A 1 87 ? -3.858 -2.698 7.057 1.00 97.06 87 PHE A C 1
ATOM 694 O O . PHE A 1 87 ? -3.063 -3.248 7.821 1.00 97.06 87 PHE A O 1
ATOM 701 N N . TYR A 1 88 ? -5.088 -2.344 7.409 1.00 94.88 88 TYR A N 1
ATOM 702 C CA . TYR A 1 88 ? -5.629 -2.464 8.757 1.00 94.88 88 TYR A CA 1
ATOM 703 C C . TYR A 1 88 ? -7.036 -3.037 8.686 1.00 94.88 88 TYR A C 1
ATOM 705 O O . TYR A 1 88 ? -7.778 -2.741 7.747 1.00 94.88 88 TYR A O 1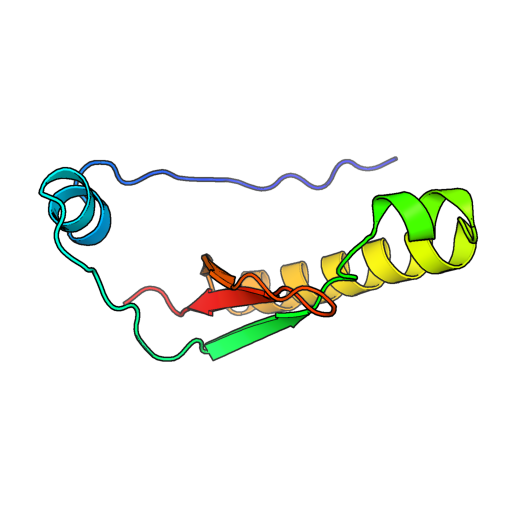
ATOM 713 N N . ARG A 1 89 ? -7.427 -3.818 9.687 1.00 92.38 89 ARG A N 1
ATOM 714 C CA . ARG A 1 89 ? -8.839 -4.129 9.908 1.00 92.38 89 ARG A CA 1
ATOM 715 C C . ARG A 1 89 ? -9.580 -2.859 10.344 1.00 92.38 89 ARG A C 1
ATOM 717 O O . ARG A 1 89 ? -9.080 -2.125 11.197 1.00 92.38 89 ARG A O 1
ATOM 724 N N . GLU A 1 90 ? -10.749 -2.596 9.761 1.00 77.19 90 GLU A N 1
ATOM 725 C CA . GLU A 1 90 ? -11.667 -1.596 10.322 1.00 77.19 90 GLU A CA 1
ATOM 726 C C . GLU A 1 90 ? -12.043 -2.019 11.749 1.00 77.19 90 GLU A C 1
ATOM 728 O O . GLU A 1 90 ? -12.377 -3.183 11.991 1.00 77.19 90 GLU A O 1
ATOM 733 N N . GLY A 1 91 ? -11.870 -1.094 12.694 1.00 61.72 91 GLY A N 1
ATOM 734 C CA . GLY A 1 91 ? -12.150 -1.294 14.116 1.00 61.72 91 GLY A CA 1
ATOM 735 C C . GLY A 1 91 ? -13.558 -0.878 14.496 1.00 61.72 91 GLY A C 1
ATOM 736 O O . GLY A 1 91 ? -14.115 -0.001 13.802 1.00 61.72 91 GLY A O 1
#

Secondary structure (DSSP, 8-state):
-PPPP------TTSHHHHHHHTT--------SEEEE--TTHHHHHHH-HHHHHHHHHHHHHHHHHHHHTTEEEEEEE--SS--EEEEEE--

Sequence (91 aa):
MDSDRLFAGWELRSPRVEALSGGRQYRLGKPDEAIEIPGDFSTLLKSDVQLAKREVLRVREEFLKALSAGLVCGSFERHPEKPRYLFYREG

Solvent-accessible surface area (backbone atoms only — not comparable to full-atom values): 5609 Å² total; per-residue (Å²): 131,89,77,87,84,80,90,84,85,83,66,79,84,35,74,57,45,55,29,47,77,69,74,40,87,66,84,76,77,83,60,77,46,73,50,70,45,69,43,56,52,71,60,39,44,74,76,37,54,69,59,40,52,50,51,52,52,50,51,49,53,53,49,53,52,44,45,74,71,59,32,41,82,77,46,72,49,89,40,83,66,56,21,28,44,29,22,32,6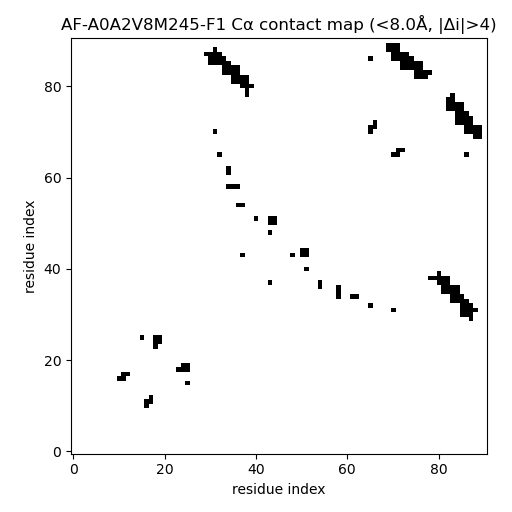9,81,128

Nearest PDB structures (foldseek):
  8om3-assembly1_d  TM=3.946E-01  e=4.022E+00  Saccharomyces cerevisiae
  5log-assembly1_A  TM=3.802E-01  e=5.207E+00  Myxococcus xanthus
  1tv6-assembly1_A  TM=3.714E-01  e=8.183E+00  Human immunodeficiency virus type 1 BH10

Mean predicted aligned error: 4.72 Å

pLDDT: mean 91.28, std 8.9, range [48.06, 97.94]

Foldseek 3Di:
DDDDDDDDDDDCPPPCNVCVVVVHDDDDDAFPDKDWAFLCLVVVCVPPVPVSVVRVVVSVVVVCVLVVVQWDQDDWADDNGIIIGGTHHDD